Protein AF-A0A0D7AZL2-F1 (afdb_monomer_lite)

pLDDT: mean 78.83, std 17.81, range [42.5, 98.25]

Structure (mmCIF, N/CA/C/O backbone):
data_AF-A0A0D7AZL2-F1
#
_entry.id   AF-A0A0D7AZL2-F1
#
loop_
_atom_site.group_PDB
_atom_site.id
_atom_site.type_symbol
_atom_site.label_atom_id
_atom_site.label_alt_id
_atom_site.label_comp_id
_atom_site.label_asym_id
_atom_site.label_entity_id
_atom_site.label_seq_id
_atom_site.pdbx_PDB_ins_code
_atom_site.Cartn_x
_atom_site.Cartn_y
_atom_site.Cartn_z
_atom_site.occupancy
_atom_site.B_iso_or_equiv
_atom_site.auth_seq_id
_atom_site.auth_comp_id
_atom_site.auth_asym_id
_atom_site.auth_atom_id
_atom_site.pdbx_PDB_model_num
ATOM 1 N N . SER A 1 1 ? -42.012 2.151 51.108 1.00 57.06 1 SER A N 1
ATOM 2 C CA . SER A 1 1 ? -42.018 1.028 50.148 1.00 57.06 1 SER A CA 1
ATOM 3 C C . SER A 1 1 ? -41.649 1.380 48.713 1.00 57.06 1 SER A C 1
ATOM 5 O O . SER A 1 1 ? -40.905 0.613 48.127 1.00 57.06 1 SER A O 1
ATOM 7 N N . ALA A 1 2 ? -42.105 2.487 48.106 1.00 59.00 2 ALA A N 1
ATOM 8 C CA . ALA A 1 2 ? -41.752 2.784 46.703 1.00 59.00 2 ALA A CA 1
ATOM 9 C C . ALA A 1 2 ? -40.308 3.310 46.517 1.00 59.00 2 ALA A C 1
ATOM 11 O O . ALA A 1 2 ? -39.601 2.888 45.609 1.00 59.00 2 ALA A O 1
ATOM 12 N N . LEU A 1 3 ? -39.833 4.169 47.427 1.00 60.84 3 LEU A N 1
ATOM 13 C CA . LEU A 1 3 ? -38.490 4.770 47.359 1.00 60.84 3 LEU A CA 1
ATOM 14 C C . LEU A 1 3 ? -37.337 3.782 47.613 1.00 60.84 3 LEU A C 1
ATOM 16 O O . LEU A 1 3 ? -36.230 4.004 47.132 1.00 60.84 3 LEU A O 1
ATOM 20 N N . SER A 1 4 ? -37.580 2.688 48.341 1.00 68.19 4 SER A N 1
ATOM 21 C CA . SER A 1 4 ? -36.554 1.678 48.642 1.00 68.19 4 SER A CA 1
ATOM 22 C C . SER A 1 4 ? -36.181 0.821 47.432 1.00 68.19 4 SER A C 1
ATOM 24 O O . SER A 1 4 ? -35.062 0.334 47.377 1.00 68.19 4 SER A O 1
ATOM 26 N N . ASN A 1 5 ? -37.081 0.675 46.455 1.00 76.00 5 ASN A N 1
ATOM 27 C CA . ASN A 1 5 ? -36.826 -0.089 45.229 1.00 76.00 5 ASN A CA 1
ATOM 28 C C . ASN A 1 5 ? -36.194 0.761 44.113 1.00 76.00 5 ASN A C 1
ATOM 30 O O . ASN A 1 5 ? -35.594 0.216 43.194 1.00 76.00 5 ASN A O 1
ATOM 34 N N . LEU A 1 6 ? -36.285 2.093 44.199 1.00 85.00 6 LEU A N 1
ATOM 35 C CA . LEU A 1 6 ? -35.694 3.001 43.210 1.00 85.00 6 LEU A CA 1
ATOM 36 C C . LEU A 1 6 ? -34.173 3.124 43.343 1.00 85.00 6 LEU A C 1
ATOM 38 O O . LEU A 1 6 ? -33.489 3.208 42.332 1.00 85.00 6 LEU A O 1
ATOM 42 N N . LYS A 1 7 ? -33.634 3.105 44.567 1.00 88.25 7 LYS A N 1
ATOM 43 C CA . LYS A 1 7 ? -32.179 3.151 44.796 1.00 88.25 7 LYS A CA 1
ATOM 44 C C . LYS A 1 7 ? -31.407 2.007 44.120 1.00 88.25 7 LYS A C 1
ATOM 46 O O . LYS A 1 7 ? -30.544 2.323 43.309 1.00 88.25 7 LYS A O 1
ATOM 51 N N . PRO A 1 8 ? -31.728 0.721 44.362 1.00 90.50 8 PRO A N 1
ATOM 52 C CA . PRO A 1 8 ? -31.001 -0.377 43.726 1.00 90.50 8 PRO A CA 1
ATOM 53 C C . PRO A 1 8 ? -31.188 -0.389 42.204 1.00 90.50 8 PRO A C 1
ATOM 55 O O . PRO A 1 8 ? -30.289 -0.786 41.473 1.00 90.50 8 PRO A O 1
ATOM 58 N N . TYR A 1 9 ? -32.334 0.091 41.709 1.00 92.00 9 TYR A N 1
ATOM 59 C CA . TYR A 1 9 ? -32.569 0.236 40.274 1.00 92.00 9 TYR A CA 1
ATOM 60 C C . TYR A 1 9 ? -31.677 1.315 39.640 1.00 92.00 9 TYR A C 1
ATOM 62 O O . TYR A 1 9 ? -31.112 1.103 38.572 1.00 92.00 9 TYR A O 1
ATOM 70 N N . ILE A 1 10 ? -31.506 2.460 40.308 1.00 93.12 10 ILE A N 1
ATOM 71 C CA . ILE A 1 10 ? -30.588 3.516 39.859 1.00 93.12 10 ILE A CA 1
ATOM 72 C C . ILE A 1 10 ? -29.135 3.028 39.917 1.00 93.12 10 ILE A C 1
ATOM 74 O O . ILE A 1 10 ? -28.385 3.283 38.981 1.00 93.12 10 ILE A O 1
ATOM 78 N N . GLU A 1 11 ? -28.746 2.303 40.967 1.00 94.00 11 GLU A N 1
ATOM 79 C CA . GLU A 1 11 ? -27.402 1.718 41.092 1.00 94.00 11 GLU A CA 1
ATOM 80 C C . GLU A 1 11 ? -27.117 0.701 39.974 1.00 94.00 11 GLU A C 1
ATOM 82 O O . GLU A 1 11 ? -26.038 0.727 39.382 1.00 94.00 11 GLU A O 1
ATOM 87 N N . ALA A 1 12 ? -28.097 -0.137 39.618 1.00 94.44 12 ALA A N 1
ATOM 88 C CA . ALA A 1 12 ? -27.986 -1.052 38.483 1.00 94.44 12 ALA A CA 1
ATOM 89 C C . ALA A 1 12 ? -27.792 -0.294 37.158 1.00 94.44 12 ALA A C 1
ATOM 91 O O . ALA A 1 12 ? -26.856 -0.584 36.419 1.00 94.44 12 ALA A O 1
ATOM 92 N N . LEU A 1 13 ? -28.598 0.744 36.900 1.00 95.06 13 LEU A N 1
ATOM 93 C CA . LEU A 1 13 ? -28.444 1.575 35.700 1.00 95.06 13 LEU A CA 1
ATOM 94 C C . LEU A 1 13 ? -27.092 2.296 35.653 1.00 95.06 13 LEU A C 1
ATOM 96 O O . LEU A 1 13 ? -26.501 2.424 34.585 1.00 95.06 13 LEU A O 1
ATOM 100 N N . GLN A 1 14 ? -26.583 2.762 36.794 1.00 96.50 14 GLN A N 1
ATOM 101 C CA . GLN A 1 14 ? -25.254 3.371 36.872 1.00 96.50 14 GLN A CA 1
ATOM 102 C C . GLN A 1 14 ? -24.150 2.361 36.540 1.00 96.50 14 GLN A C 1
ATOM 104 O O . GLN A 1 14 ? -23.209 2.706 35.826 1.00 96.50 14 GLN A O 1
ATOM 109 N N . SER A 1 15 ? -24.279 1.118 37.010 1.00 96.19 15 SER A N 1
ATOM 110 C CA . SER A 1 15 ? -23.354 0.031 36.675 1.00 96.19 15 SER A CA 1
ATOM 111 C C . SER A 1 15 ? -23.397 -0.324 35.186 1.00 96.19 15 SER A C 1
ATOM 113 O O . SER A 1 15 ? -22.349 -0.521 34.567 1.00 96.19 15 SER A O 1
ATOM 115 N N . ASP A 1 16 ? -24.590 -0.372 34.595 1.00 97.25 16 ASP A N 1
ATOM 116 C CA . ASP A 1 16 ? -24.763 -0.663 33.170 1.00 97.25 16 ASP A CA 1
ATOM 117 C C . ASP A 1 16 ? -24.150 0.440 32.304 1.00 97.25 16 ASP A C 1
ATOM 119 O O . ASP A 1 16 ? -23.395 0.152 31.375 1.00 97.25 16 ASP A O 1
ATOM 123 N N . VAL A 1 17 ? -24.400 1.709 32.645 1.00 97.06 17 VAL A N 1
ATOM 124 C CA . VAL A 1 17 ? -23.792 2.857 31.953 1.00 97.06 17 VAL A CA 1
ATOM 125 C C . VAL A 1 17 ? -22.268 2.806 32.055 1.00 97.06 17 VAL A C 1
ATOM 127 O O . VAL A 1 17 ? -21.592 2.932 31.038 1.00 97.06 17 VAL A O 1
ATOM 130 N N . ALA A 1 18 ? -21.718 2.537 33.243 1.00 97.19 18 ALA A N 1
ATOM 131 C CA . ALA A 1 18 ? -20.272 2.428 33.427 1.00 97.19 18 ALA A CA 1
ATOM 132 C C . ALA A 1 18 ? -19.657 1.287 32.594 1.00 97.19 18 ALA A C 1
ATOM 134 O O . ALA A 1 18 ? -18.551 1.423 32.069 1.00 97.19 18 ALA A O 1
ATOM 135 N N . THR A 1 19 ? -20.382 0.177 32.444 1.00 97.75 19 THR A N 1
ATOM 136 C CA . THR A 1 19 ? -19.950 -0.962 31.623 1.00 97.75 19 THR A CA 1
ATOM 137 C C . T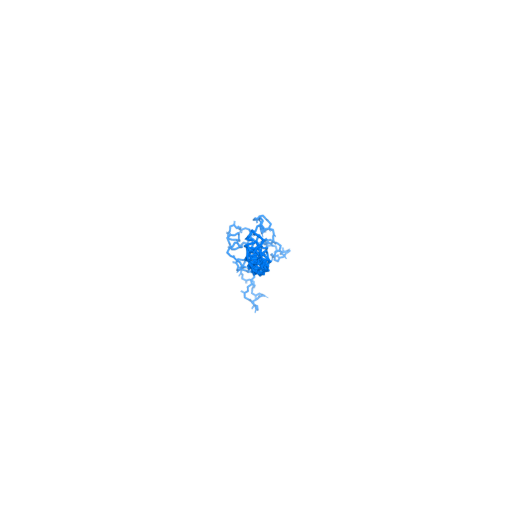HR A 1 19 ? -19.958 -0.599 30.138 1.00 97.75 19 THR A C 1
ATOM 139 O O . THR A 1 19 ? -18.976 -0.842 29.438 1.00 97.75 19 THR A O 1
ATOM 142 N N . LEU A 1 20 ? -21.023 0.052 29.660 1.00 97.81 20 LEU A N 1
ATOM 143 C CA . LEU A 1 20 ? -21.115 0.524 28.277 1.00 97.81 20 LEU A CA 1
ATOM 144 C C . LEU A 1 20 ? -20.032 1.559 27.951 1.00 97.81 20 LEU A C 1
ATOM 146 O O . LEU A 1 20 ? -19.433 1.494 26.879 1.00 97.81 20 LEU A O 1
ATOM 150 N N . ASP A 1 21 ? -19.729 2.477 28.868 1.00 98.19 21 ASP A N 1
ATOM 151 C CA . ASP A 1 21 ? -18.644 3.445 28.687 1.00 98.19 21 ASP A CA 1
ATOM 152 C C . ASP A 1 21 ? -17.275 2.750 28.589 1.00 98.19 21 ASP A C 1
ATOM 154 O O . ASP A 1 21 ? -16.447 3.104 27.740 1.00 98.19 21 ASP A O 1
ATOM 158 N N . ALA A 1 22 ? -17.037 1.710 29.394 1.00 97.50 22 ALA A N 1
ATOM 159 C CA . ALA A 1 22 ? -15.826 0.897 29.296 1.00 97.50 22 ALA A CA 1
ATOM 160 C C . ALA A 1 22 ? -15.720 0.186 27.932 1.00 97.50 22 ALA A C 1
ATOM 162 O O . ALA A 1 22 ? -14.665 0.214 27.292 1.00 97.50 22 ALA A O 1
ATOM 163 N N . ASP A 1 23 ? -16.817 -0.374 27.427 1.00 98.00 23 ASP A N 1
ATOM 164 C CA . ASP A 1 23 ? -16.835 -1.016 26.109 1.00 98.00 23 ASP A CA 1
ATOM 165 C C . ASP A 1 23 ? -16.634 -0.006 24.971 1.00 98.00 23 ASP A C 1
ATOM 167 O O . ASP A 1 23 ? -15.864 -0.257 24.037 1.00 98.00 23 ASP A O 1
ATOM 171 N N . ILE A 1 24 ? -17.250 1.176 25.067 1.00 98.12 24 ILE A N 1
ATOM 172 C CA . ILE A 1 24 ? -17.067 2.269 24.105 1.00 98.12 24 ILE A CA 1
ATOM 173 C C . ILE A 1 24 ? -15.604 2.712 24.068 1.00 98.12 24 ILE A C 1
ATOM 175 O O . ILE A 1 24 ? -15.047 2.896 22.983 1.00 98.12 24 ILE A O 1
ATOM 179 N N . THR A 1 25 ? -14.963 2.894 25.225 1.00 98.00 25 THR A N 1
ATOM 180 C CA . THR A 1 25 ? -13.549 3.300 25.269 1.00 98.00 25 THR A CA 1
ATOM 181 C C . THR A 1 25 ? -12.642 2.235 24.658 1.00 98.00 25 THR A C 1
ATOM 183 O O . THR A 1 25 ? -11.765 2.568 23.857 1.00 98.00 25 THR A O 1
ATOM 186 N N . LYS A 1 26 ? -12.903 0.953 24.931 1.00 97.81 26 LYS A N 1
ATOM 187 C CA . LYS A 1 26 ? -12.166 -0.167 24.337 1.00 97.81 26 LYS A CA 1
ATOM 188 C C . LYS A 1 26 ? -12.319 -0.230 22.815 1.00 97.81 26 LYS A C 1
ATOM 190 O O . LYS A 1 26 ? -11.324 -0.380 22.107 1.00 97.81 26 LYS A O 1
ATOM 195 N N . LEU A 1 27 ? -13.542 -0.091 22.300 1.00 97.81 27 LEU A N 1
ATOM 196 C CA . LEU A 1 27 ? -13.799 -0.093 20.857 1.00 97.81 27 LEU A CA 1
ATOM 197 C C . LEU A 1 27 ? -13.157 1.106 20.160 1.00 97.81 27 LEU A C 1
ATOM 199 O O . LEU A 1 27 ? -12.582 0.944 19.087 1.00 97.81 27 LEU A O 1
ATOM 203 N N . LYS A 1 28 ? -13.194 2.294 20.776 1.00 98.12 28 LYS A N 1
ATOM 204 C CA . LYS A 1 28 ? -12.514 3.482 20.241 1.00 98.12 28 LYS A CA 1
ATOM 205 C C . LYS A 1 28 ? -11.005 3.276 20.134 1.00 98.12 28 LYS A C 1
ATOM 207 O O . LYS A 1 28 ? -10.435 3.626 19.107 1.00 98.12 28 LYS A O 1
ATOM 212 N N . ALA A 1 29 ? -10.374 2.672 21.142 1.00 97.62 29 ALA A N 1
ATOM 213 C CA . ALA A 1 29 ? -8.945 2.365 21.095 1.00 97.62 29 ALA A CA 1
ATOM 214 C C . ALA A 1 29 ? -8.608 1.372 19.968 1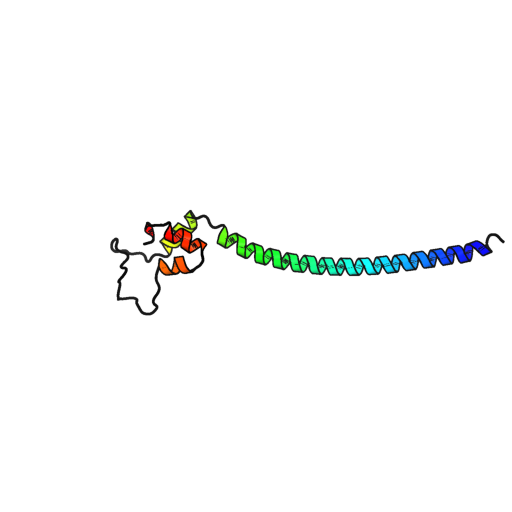.00 97.62 29 ALA A C 1
ATOM 216 O O . ALA A 1 29 ? -7.660 1.584 19.216 1.00 97.62 29 ALA A O 1
ATOM 217 N N . ALA A 1 30 ? -9.418 0.322 19.799 1.00 97.81 30 ALA A N 1
ATOM 218 C CA . ALA A 1 30 ? -9.240 -0.638 18.710 1.00 97.81 30 ALA A CA 1
ATOM 219 C C . ALA A 1 30 ? -9.431 0.001 17.322 1.00 97.81 30 ALA A C 1
ATOM 221 O O . ALA A 1 30 ? -8.697 -0.313 16.388 1.00 97.81 30 ALA A O 1
ATOM 222 N N . LEU A 1 31 ? -10.398 0.914 17.189 1.00 98.06 31 LEU A N 1
ATOM 223 C CA . LEU A 1 31 ? -10.641 1.657 15.954 1.00 98.06 31 LEU A CA 1
ATOM 224 C C . LEU A 1 31 ? -9.432 2.535 15.606 1.00 98.06 31 LEU A C 1
ATOM 226 O O . LEU A 1 31 ? -8.949 2.469 14.479 1.00 98.06 31 LEU A O 1
ATOM 230 N N . GLN A 1 32 ? -8.901 3.282 16.578 1.00 98.12 32 GLN A N 1
ATOM 231 C CA . GLN A 1 32 ? -7.711 4.116 16.379 1.00 98.12 32 GLN A CA 1
ATOM 232 C C . GLN A 1 32 ? -6.500 3.302 15.915 1.00 98.12 32 GLN A C 1
ATOM 234 O O . GLN A 1 32 ? -5.805 3.710 14.988 1.00 98.12 32 GLN A O 1
ATOM 239 N N . GLU A 1 33 ? -6.269 2.131 16.509 1.00 98.00 33 GLU A N 1
ATOM 240 C CA . GLU A 1 33 ? -5.188 1.239 16.084 1.00 98.00 33 GLU A CA 1
ATOM 241 C C . GLU A 1 33 ? -5.365 0.791 14.623 1.00 98.00 33 GLU A C 1
ATOM 243 O O . GLU A 1 33 ? -4.434 0.871 13.819 1.00 98.00 33 GLU A O 1
ATOM 248 N N . LEU A 1 34 ? -6.578 0.384 14.237 1.00 98.00 34 LEU A N 1
ATOM 249 C CA . LEU A 1 34 ? -6.868 -0.010 12.857 1.00 98.00 34 LEU A CA 1
ATOM 250 C C . LEU A 1 34 ? -6.730 1.154 11.865 1.00 98.00 34 LEU A C 1
ATOM 252 O O . LEU A 1 34 ? -6.292 0.939 10.734 1.00 98.00 34 LEU A O 1
ATOM 256 N N . GLU A 1 35 ? -7.072 2.379 12.260 1.00 98.25 35 GLU A N 1
ATOM 257 C CA . GLU A 1 35 ? -6.864 3.572 11.433 1.00 98.25 35 GLU A CA 1
ATOM 258 C C . GLU A 1 35 ? -5.380 3.841 11.190 1.00 98.25 35 GLU A C 1
ATOM 260 O O . GLU A 1 35 ? -4.985 4.040 10.041 1.00 98.25 35 GLU A O 1
ATOM 265 N N . ILE A 1 36 ? -4.546 3.747 12.230 1.00 97.94 36 ILE A N 1
ATOM 266 C CA . ILE A 1 36 ? -3.088 3.887 12.105 1.00 97.94 36 ILE A CA 1
ATOM 267 C C . ILE A 1 36 ? -2.530 2.825 11.149 1.00 97.94 36 ILE A C 1
ATOM 269 O O . ILE A 1 36 ? -1.728 3.136 10.260 1.00 97.94 36 ILE A O 1
ATOM 273 N N . GLN A 1 37 ? -2.981 1.574 11.277 1.00 97.25 37 GLN A N 1
ATOM 274 C CA . GLN A 1 37 ? -2.563 0.484 10.393 1.00 97.25 37 GLN A CA 1
ATOM 275 C C . GLN A 1 37 ? -3.005 0.717 8.942 1.00 97.25 37 GLN A C 1
ATOM 277 O O . GLN A 1 37 ? -2.203 0.548 8.018 1.00 97.25 37 GLN A O 1
ATOM 282 N N . ARG A 1 38 ? -4.253 1.152 8.724 1.00 97.81 38 ARG A N 1
ATOM 283 C CA . ARG A 1 38 ? -4.785 1.497 7.396 1.00 97.81 38 ARG A CA 1
ATOM 284 C C . ARG A 1 38 ? -3.982 2.619 6.754 1.00 97.81 38 ARG A C 1
ATOM 286 O O . ARG A 1 38 ? -3.652 2.521 5.572 1.00 97.81 38 ARG A O 1
ATOM 293 N N . ASP A 1 39 ? -3.690 3.677 7.498 1.00 97.25 39 ASP A N 1
ATOM 294 C CA . ASP A 1 39 ? -2.990 4.849 6.977 1.00 97.25 39 ASP A CA 1
ATOM 295 C C . ASP A 1 39 ? -1.547 4.492 6.610 1.00 97.25 39 ASP A C 1
ATOM 297 O O . ASP A 1 39 ? -1.082 4.815 5.514 1.00 97.25 39 ASP A O 1
ATOM 301 N N . THR A 1 40 ? -0.885 3.702 7.458 1.00 95.44 40 THR A N 1
ATOM 302 C CA . THR A 1 40 ? 0.437 3.127 7.179 1.00 95.44 40 THR A CA 1
ATOM 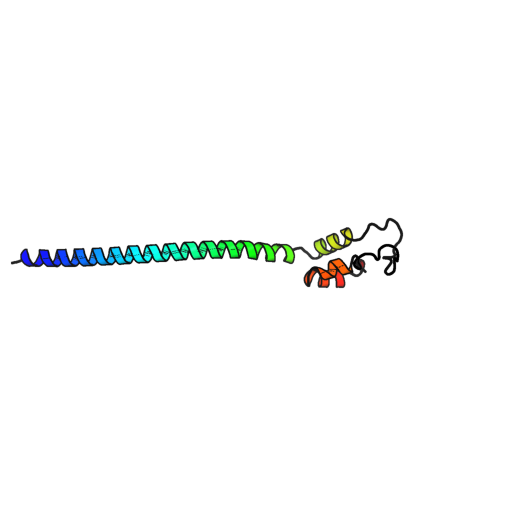303 C C . THR A 1 40 ? 0.425 2.280 5.903 1.00 95.44 40 THR A C 1
ATOM 305 O O . THR A 1 40 ? 1.221 2.503 4.988 1.00 95.44 40 THR A O 1
ATOM 308 N N . ALA A 1 41 ? -0.516 1.340 5.785 1.00 94.69 41 ALA A N 1
ATOM 309 C CA . ALA A 1 41 ? -0.647 0.491 4.603 1.00 94.69 41 ALA A CA 1
ATOM 310 C C . ALA A 1 41 ? -0.960 1.303 3.334 1.00 94.69 41 ALA A C 1
ATOM 312 O O . ALA A 1 41 ? -0.404 1.039 2.266 1.00 94.69 41 ALA A O 1
ATOM 313 N N . SER A 1 42 ? -1.812 2.322 3.451 1.00 94.44 42 SER A N 1
ATOM 314 C CA . SER A 1 42 ? -2.182 3.214 2.350 1.00 94.44 42 SER A CA 1
ATOM 315 C C . SER A 1 42 ? -0.992 4.039 1.869 1.00 94.44 42 SER A C 1
ATOM 317 O O . SER A 1 42 ? -0.811 4.196 0.661 1.00 94.44 42 SER A O 1
ATOM 319 N N . HIS A 1 43 ? -0.145 4.509 2.789 1.00 91.56 43 HIS A N 1
ATOM 320 C CA . HIS A 1 43 ? 1.090 5.213 2.459 1.00 91.56 43 HIS A CA 1
ATOM 321 C C . HIS A 1 43 ? 2.032 4.337 1.620 1.00 91.56 43 HIS A C 1
ATOM 323 O O . HIS A 1 43 ? 2.445 4.740 0.528 1.00 91.56 43 HIS A O 1
ATOM 329 N N . TYR A 1 44 ? 2.303 3.106 2.070 1.00 88.50 44 TYR A N 1
ATOM 330 C CA . TYR A 1 44 ? 3.134 2.162 1.315 1.00 88.50 44 TYR A CA 1
ATOM 331 C C . TYR A 1 44 ? 2.519 1.808 -0.041 1.00 88.50 44 TYR A C 1
ATOM 333 O O . TYR A 1 44 ? 3.206 1.809 -1.064 1.00 88.50 44 TYR A O 1
ATOM 341 N N . LEU A 1 45 ? 1.211 1.558 -0.083 1.00 88.62 45 LEU A N 1
ATOM 342 C CA . LEU A 1 45 ? 0.505 1.248 -1.321 1.00 88.62 45 LEU A CA 1
ATOM 343 C C . LEU A 1 45 ? 0.587 2.402 -2.329 1.00 88.62 45 L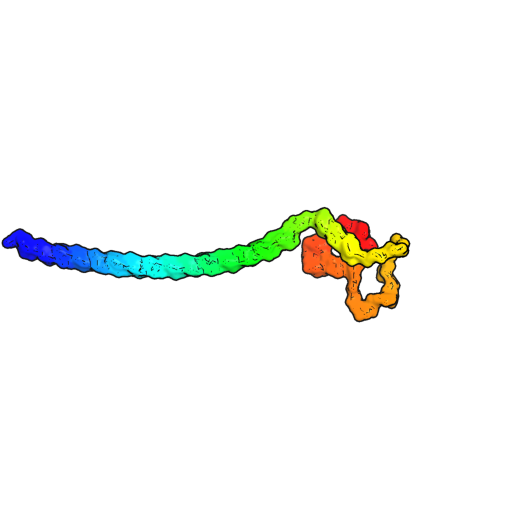EU A C 1
ATOM 345 O O . LEU A 1 45 ? 0.804 2.156 -3.515 1.00 88.62 45 LEU A O 1
ATOM 349 N N . HIS A 1 46 ? 0.454 3.652 -1.881 1.00 85.25 46 HIS A N 1
ATOM 350 C CA . HIS A 1 46 ? 0.601 4.822 -2.743 1.00 85.25 46 HIS A CA 1
ATOM 351 C C . HIS A 1 46 ? 2.024 4.938 -3.310 1.00 85.25 46 HIS A C 1
ATOM 353 O O . HIS A 1 46 ? 2.189 5.109 -4.522 1.00 85.25 46 HIS A O 1
ATOM 359 N N . LEU A 1 47 ? 3.046 4.763 -2.464 1.00 82.69 47 LEU A N 1
ATOM 360 C CA . LEU A 1 47 ? 4.451 4.777 -2.878 1.00 82.69 47 LEU A CA 1
ATOM 361 C C . LEU A 1 47 ? 4.726 3.726 -3.966 1.00 82.69 47 LEU A C 1
ATOM 363 O O . LEU A 1 47 ? 5.282 4.043 -5.019 1.00 82.69 47 LEU A O 1
ATOM 367 N N . HIS A 1 48 ? 4.289 2.484 -3.747 1.00 79.38 48 HIS A N 1
ATOM 368 C CA . HIS A 1 48 ? 4.526 1.388 -4.685 1.00 79.38 48 HIS A CA 1
ATOM 369 C C . HIS A 1 48 ? 3.702 1.514 -5.973 1.00 79.38 48 HIS A C 1
ATOM 371 O O . HIS A 1 48 ? 4.230 1.260 -7.057 1.00 79.38 48 HIS A O 1
ATOM 377 N N . LYS A 1 49 ? 2.447 1.980 -5.902 1.00 75.56 49 LYS A N 1
ATOM 378 C CA . LYS A 1 49 ? 1.642 2.260 -7.105 1.00 75.56 49 LYS A CA 1
ATOM 379 C C . LYS A 1 49 ? 2.290 3.323 -7.991 1.00 75.56 49 LYS A C 1
ATOM 381 O O . LYS A 1 49 ? 2.288 3.173 -9.211 1.00 75.56 49 LYS A O 1
ATOM 386 N N . GLY A 1 50 ? 2.888 4.360 -7.402 1.00 67.69 50 GLY A N 1
ATOM 387 C CA . GLY A 1 50 ? 3.590 5.407 -8.151 1.00 67.69 50 GLY A CA 1
ATOM 388 C C . GLY A 1 50 ? 4.812 4.908 -8.935 1.00 67.69 50 GLY A C 1
ATOM 389 O O . GLY A 1 50 ? 5.132 5.473 -9.985 1.00 67.69 50 GLY A O 1
ATOM 390 N N . LEU A 1 51 ? 5.476 3.847 -8.459 1.00 67.62 51 LEU A N 1
ATOM 391 C CA . LEU A 1 51 ? 6.602 3.208 -9.152 1.00 67.62 51 LEU A CA 1
ATOM 392 C C . LEU A 1 51 ? 6.139 2.396 -10.366 1.00 67.62 51 LEU A C 1
ATOM 394 O O . LEU A 1 51 ? 6.758 2.464 -11.425 1.00 67.62 51 LEU A O 1
ATOM 398 N N . VAL A 1 52 ? 5.030 1.666 -10.226 1.00 64.75 52 VAL A N 1
ATOM 399 C CA . VAL A 1 52 ? 4.482 0.833 -11.306 1.00 64.75 52 VAL A CA 1
ATOM 400 C C . VAL A 1 52 ? 3.813 1.690 -12.386 1.00 64.75 52 VAL A C 1
ATOM 402 O O . VAL A 1 52 ? 3.974 1.420 -13.567 1.00 64.75 52 VAL A O 1
ATOM 405 N N . CYS A 1 53 ? 3.118 2.765 -12.021 1.00 58.12 53 CYS A N 1
ATOM 406 C CA . CYS A 1 53 ? 2.358 3.570 -12.983 1.00 58.12 53 CYS A CA 1
ATOM 407 C C . CYS A 1 53 ? 3.275 4.315 -13.984 1.00 58.12 53 CYS A C 1
ATOM 409 O O . CYS A 1 53 ? 3.112 4.232 -15.196 1.00 58.12 53 CYS A O 1
ATOM 411 N N . ARG A 1 54 ? 4.344 4.978 -13.517 1.00 61.25 54 ARG A N 1
ATOM 412 C CA . ARG A 1 54 ? 5.103 5.913 -14.377 1.00 61.25 54 ARG A CA 1
ATOM 413 C C . ARG A 1 54 ? 6.033 5.264 -15.404 1.00 61.25 54 ARG A C 1
ATOM 415 O O . ARG A 1 54 ? 6.164 5.780 -16.509 1.00 61.25 54 ARG A O 1
ATOM 422 N N . PHE A 1 55 ? 6.681 4.148 -15.072 1.00 57.94 55 PHE A N 1
ATOM 423 C CA . PHE A 1 55 ? 7.597 3.482 -16.012 1.00 57.94 55 PHE A CA 1
ATOM 424 C C . PHE A 1 55 ? 6.853 2.637 -17.063 1.00 57.94 55 PHE A C 1
ATOM 426 O O . PHE A 1 55 ? 7.365 2.400 -18.164 1.00 57.94 55 PHE A O 1
ATOM 433 N N . HIS A 1 56 ? 5.631 2.205 -16.743 1.00 61.50 56 HIS A N 1
ATOM 434 C CA . HIS A 1 56 ? 4.799 1.388 -17.623 1.00 61.50 56 HIS A CA 1
ATOM 435 C C . HIS A 1 56 ? 3.832 2.198 -18.499 1.00 61.50 56 HIS A C 1
ATOM 437 O O . HIS A 1 56 ? 3.412 1.669 -19.525 1.00 61.50 56 HIS A O 1
ATOM 443 N N . ASP A 1 57 ? 3.580 3.474 -18.190 1.00 70.88 57 ASP A N 1
ATOM 444 C CA . ASP A 1 57 ? 2.654 4.316 -18.966 1.00 70.88 57 ASP A CA 1
ATOM 445 C C . ASP A 1 57 ? 3.323 5.182 -20.043 1.00 70.88 57 ASP A C 1
ATOM 447 O O . ASP A 1 57 ? 2.636 5.829 -20.829 1.00 70.88 57 ASP A O 1
ATOM 451 N N . LEU A 1 58 ? 4.658 5.207 -20.128 1.00 77.56 58 LEU A N 1
ATOM 452 C CA . LEU A 1 58 ? 5.349 6.033 -21.128 1.00 77.56 58 LEU A CA 1
ATOM 453 C C . LEU A 1 58 ? 4.962 5.609 -22.559 1.00 77.56 58 LEU A C 1
ATOM 455 O O . LEU A 1 58 ? 5.284 4.477 -22.899 1.00 77.56 58 LEU A O 1
ATOM 459 N N . PRO A 1 59 ? 4.329 6.430 -23.412 1.00 85.94 59 PRO A N 1
ATOM 460 C CA . PRO A 1 59 ? 3.902 5.996 -24.744 1.00 85.94 59 PRO A CA 1
ATOM 461 C C . PRO A 1 59 ? 5.048 5.410 -25.574 1.00 85.94 59 PRO A C 1
ATOM 463 O O . PRO A 1 59 ? 6.207 5.815 -25.429 1.00 85.94 59 PRO A O 1
ATOM 466 N N . THR A 1 60 ? 4.726 4.456 -26.448 1.00 86.44 60 THR A N 1
ATOM 467 C CA . THR A 1 60 ? 5.713 3.767 -27.293 1.00 86.44 60 THR A CA 1
ATOM 468 C C . THR A 1 60 ? 6.537 4.762 -28.110 1.00 86.44 60 THR A C 1
ATOM 470 O O . THR A 1 60 ? 7.743 4.598 -28.243 1.00 86.44 60 THR A O 1
ATOM 473 N N . GLU A 1 61 ? 5.918 5.839 -28.585 1.00 88.06 61 GLU A N 1
ATOM 474 C CA . GLU A 1 61 ? 6.539 6.902 -29.372 1.00 88.06 61 GLU A CA 1
ATOM 475 C C . GLU A 1 61 ? 7.659 7.607 -28.601 1.00 88.06 61 GLU A C 1
ATOM 477 O O . GLU A 1 61 ? 8.742 7.834 -29.141 1.00 88.06 61 GLU A O 1
ATOM 482 N N . ILE A 1 62 ? 7.420 7.912 -27.323 1.00 88.94 62 ILE A N 1
ATOM 483 C CA . ILE A 1 62 ? 8.409 8.561 -26.457 1.00 88.94 62 ILE A CA 1
ATOM 484 C C . ILE A 1 62 ? 9.553 7.594 -26.162 1.00 88.94 62 ILE A C 1
ATOM 486 O O . ILE A 1 62 ? 10.717 7.987 -26.186 1.00 88.94 62 ILE A O 1
ATOM 490 N N . LEU A 1 63 ? 9.240 6.314 -25.949 1.00 87.88 63 LEU A N 1
ATOM 491 C CA . LEU A 1 63 ? 10.255 5.288 -25.745 1.00 87.88 63 LEU A CA 1
ATOM 492 C C . LEU A 1 63 ? 11.155 5.120 -26.981 1.00 87.88 63 LEU A C 1
ATOM 494 O O . LEU A 1 63 ? 12.377 5.090 -26.851 1.00 87.88 63 LEU A O 1
ATOM 498 N N . CYS A 1 64 ? 10.566 5.109 -28.177 1.00 87.94 64 CYS A N 1
ATOM 499 C CA . CYS A 1 64 ? 11.295 5.097 -29.443 1.00 87.94 64 CYS A CA 1
ATOM 500 C C . CYS A 1 64 ? 12.197 6.330 -29.604 1.00 87.94 64 CYS A C 1
ATOM 502 O O . CYS A 1 64 ? 13.324 6.204 -30.081 1.00 87.94 64 CYS A O 1
ATOM 504 N N . GLN A 1 65 ? 11.741 7.521 -29.198 1.00 87.44 65 GLN A N 1
ATOM 505 C CA . GLN A 1 65 ? 12.585 8.720 -29.224 1.00 87.44 65 GLN A CA 1
ATOM 506 C C . GLN A 1 65 ? 13.766 8.610 -28.261 1.00 87.44 65 GLN A C 1
ATOM 508 O O . GLN A 1 65 ? 14.892 8.891 -28.663 1.00 87.44 65 GLN A O 1
ATOM 513 N N . ILE A 1 66 ? 13.539 8.150 -27.026 1.00 85.88 66 ILE A N 1
ATOM 514 C CA . ILE A 1 66 ? 14.617 7.902 -26.056 1.00 85.88 66 ILE A CA 1
ATOM 515 C C . ILE A 1 66 ? 15.649 6.939 -26.648 1.00 85.88 66 ILE A C 1
ATOM 517 O O . ILE A 1 66 ? 16.843 7.218 -26.583 1.00 85.88 66 ILE A O 1
ATOM 521 N N . PHE A 1 67 ? 15.207 5.848 -27.282 1.00 87.50 67 PHE A N 1
ATOM 522 C CA . PHE A 1 67 ? 16.112 4.890 -27.917 1.00 87.50 67 PHE A CA 1
ATOM 523 C C . PHE A 1 67 ? 16.990 5.540 -28.982 1.00 87.50 67 PHE A C 1
ATOM 525 O O . PHE A 1 67 ? 18.197 5.315 -28.977 1.00 87.50 67 PHE A O 1
ATOM 532 N N . LEU A 1 68 ? 16.413 6.389 -29.838 1.00 83.31 68 LEU A N 1
ATOM 533 C CA . LEU A 1 68 ? 17.163 7.128 -30.855 1.00 83.31 68 LEU A CA 1
ATOM 534 C C . LEU A 1 68 ? 18.161 8.121 -30.245 1.00 83.31 68 LEU A C 1
ATOM 536 O O . LEU A 1 68 ? 19.269 8.235 -30.756 1.00 83.31 68 LEU A O 1
ATOM 540 N N . TYR A 1 69 ? 17.810 8.799 -29.149 1.00 80.44 69 TYR A N 1
ATOM 541 C CA . TYR A 1 69 ? 18.732 9.695 -28.438 1.00 80.44 69 TYR A CA 1
ATOM 542 C C . TYR A 1 69 ? 19.883 8.957 -27.749 1.00 80.44 69 TYR A C 1
ATOM 544 O O . TYR A 1 69 ? 20.959 9.522 -27.567 1.00 80.44 69 TYR A O 1
ATOM 552 N N . CYS A 1 70 ? 19.667 7.706 -27.344 1.00 76.62 70 CYS A N 1
ATOM 553 C CA . CYS A 1 70 ? 20.704 6.868 -26.751 1.00 76.62 70 CYS A CA 1
ATOM 554 C C . CYS A 1 70 ? 21.665 6.270 -27.789 1.00 76.62 70 CYS A C 1
ATOM 556 O O . CYS A 1 70 ? 22.684 5.689 -27.405 1.00 76.62 70 CYS A O 1
ATOM 558 N N . LEU A 1 71 ? 21.367 6.390 -29.087 1.00 73.19 71 LEU A N 1
ATOM 559 C CA . LEU A 1 71 ? 22.304 6.004 -30.132 1.00 73.19 71 LEU A CA 1
ATOM 560 C C . LEU A 1 71 ? 23.431 7.045 -30.211 1.00 73.19 71 LEU A C 1
ATOM 562 O O . LEU A 1 71 ? 23.170 8.246 -30.156 1.00 73.19 71 LEU A O 1
ATOM 566 N N . PRO A 1 72 ? 24.698 6.620 -30.335 1.00 64.50 72 PRO A N 1
ATOM 567 C CA . PRO A 1 72 ? 25.788 7.562 -30.541 1.00 64.50 72 PRO A CA 1
ATOM 568 C C . PRO A 1 72 ? 25.548 8.347 -31.838 1.00 64.50 72 PRO A C 1
ATOM 570 O O . PRO A 1 72 ? 25.303 7.731 -32.874 1.00 64.50 72 PRO A O 1
ATOM 573 N N . ASN A 1 73 ? 25.650 9.682 -31.785 1.00 55.66 73 ASN A N 1
ATOM 574 C CA . ASN A 1 73 ? 25.641 10.543 -32.972 1.00 55.66 73 ASN A CA 1
ATOM 575 C C . ASN A 1 73 ? 26.751 10.078 -33.920 1.00 55.66 73 ASN A C 1
ATOM 577 O O . ASN A 1 73 ? 27.934 10.341 -33.696 1.00 55.66 73 ASN A O 1
ATOM 581 N N . SER A 1 74 ? 26.385 9.329 -34.953 1.00 51.06 74 SER A N 1
ATOM 582 C CA . SER A 1 74 ? 27.285 9.033 -36.051 1.00 51.06 74 SER A CA 1
ATOM 583 C C . SER A 1 74 ? 27.226 10.224 -36.998 1.00 51.06 74 SER A C 1
ATOM 585 O O . SER A 1 74 ? 26.428 10.243 -37.931 1.00 51.06 74 SER A O 1
ATOM 587 N N . ASP A 1 75 ? 28.107 11.199 -36.791 1.00 46.78 75 ASP A N 1
ATOM 588 C CA . ASP A 1 75 ? 28.405 12.210 -37.815 1.00 46.78 75 ASP A CA 1
ATOM 589 C C . ASP A 1 75 ? 29.000 11.581 -39.094 1.00 46.78 75 ASP A C 1
ATOM 591 O O . ASP A 1 75 ? 29.268 12.281 -40.062 1.00 46.78 75 ASP A O 1
ATOM 595 N N . TYR A 1 76 ? 29.184 10.258 -39.136 1.00 43.50 76 TYR A N 1
ATOM 596 C CA . TYR A 1 76 ? 29.543 9.512 -40.330 1.00 43.50 76 TYR A CA 1
ATOM 597 C C . TYR A 1 76 ? 28.667 8.264 -40.482 1.00 43.50 76 TYR A C 1
ATOM 599 O O . TYR A 1 76 ? 28.766 7.315 -39.710 1.00 43.50 76 TYR A O 1
ATOM 607 N N . GLU A 1 77 ? 27.831 8.316 -41.519 1.00 42.50 77 GLU A N 1
ATOM 608 C CA . GLU A 1 77 ? 27.593 7.212 -42.449 1.00 42.50 77 GLU A CA 1
ATOM 609 C C . GLU A 1 77 ? 26.987 5.929 -41.861 1.00 42.50 77 GLU A C 1
ATOM 611 O O . GLU A 1 77 ? 27.695 4.977 -41.564 1.00 42.50 77 GLU A O 1
ATOM 616 N N . GLY A 1 78 ? 25.650 5.908 -41.746 1.00 44.59 78 GLY A N 1
ATOM 617 C CA . GLY A 1 78 ? 24.751 4.834 -42.226 1.00 44.59 78 GLY A CA 1
ATOM 618 C C . GLY A 1 78 ? 25.039 3.361 -41.900 1.00 44.59 78 GLY A C 1
ATOM 619 O O . GLY A 1 78 ? 24.406 2.486 -42.480 1.00 44.59 78 GLY A O 1
ATOM 620 N N . SER A 1 79 ? 25.970 3.070 -41.005 1.00 47.59 79 SER A N 1
ATOM 621 C CA . SER A 1 79 ? 26.440 1.738 -40.667 1.00 47.59 79 SER A CA 1
ATOM 622 C C . SER A 1 79 ? 26.652 1.716 -39.163 1.00 47.59 79 SER A C 1
ATOM 624 O O . SER A 1 79 ? 27.703 2.121 -38.657 1.00 47.59 79 SER A O 1
ATOM 626 N N . TYR A 1 80 ? 25.643 1.240 -38.433 1.00 52.84 80 TYR A N 1
ATOM 627 C CA . TYR A 1 80 ? 25.818 0.822 -37.048 1.00 52.84 80 TYR A CA 1
ATOM 628 C C . TYR A 1 80 ? 26.798 -0.349 -37.065 1.00 52.84 80 TYR A C 1
ATOM 630 O O . TYR A 1 80 ? 26.440 -1.491 -37.329 1.00 52.84 80 TYR A O 1
ATOM 638 N N . ASP A 1 81 ? 28.077 -0.026 -36.905 1.00 49.09 81 ASP A N 1
ATOM 639 C CA . ASP A 1 81 ? 29.190 -0.951 -37.050 1.00 49.09 81 ASP A CA 1
ATOM 640 C C . ASP A 1 81 ? 29.102 -2.027 -35.953 1.00 49.09 81 ASP A C 1
ATOM 642 O O . ASP A 1 81 ? 29.637 -1.876 -34.849 1.00 49.09 81 ASP A O 1
ATOM 646 N N . LEU A 1 82 ? 28.394 -3.120 -36.274 1.00 49.38 82 LEU A N 1
ATOM 647 C CA . LEU A 1 82 ? 28.212 -4.333 -35.464 1.00 49.38 82 LEU A CA 1
ATOM 648 C C . LEU A 1 82 ? 29.555 -4.931 -35.009 1.00 49.38 82 LEU A C 1
ATOM 650 O O . LEU A 1 82 ? 29.599 -5.730 -34.076 1.00 49.38 82 LEU A O 1
ATOM 654 N N . PHE A 1 83 ? 30.660 -4.519 -35.640 1.00 45.28 83 PHE A N 1
ATOM 655 C CA . PHE A 1 83 ? 32.001 -5.042 -35.429 1.00 45.28 83 PHE A CA 1
ATOM 656 C C . PHE A 1 83 ? 33.042 -3.954 -35.160 1.00 45.28 83 PHE A C 1
ATOM 658 O O . PHE A 1 83 ? 34.236 -4.198 -35.360 1.00 45.28 83 PHE A O 1
ATOM 665 N N . SER A 1 84 ? 32.639 -2.784 -34.644 1.00 46.81 84 SER A N 1
ATOM 666 C CA . SER A 1 84 ? 33.596 -1.730 -34.302 1.00 46.81 84 SER A CA 1
ATOM 667 C C . SER A 1 84 ? 34.500 -2.154 -33.139 1.00 46.81 84 SER A C 1
ATOM 669 O O . SER A 1 84 ? 34.234 -1.890 -31.955 1.00 46.81 84 SER A O 1
ATOM 671 N N . LYS A 1 85 ? 35.610 -2.801 -33.516 1.00 46.06 85 LYS A N 1
ATOM 672 C CA . LYS A 1 85 ? 36.718 -3.342 -32.711 1.00 46.06 85 LYS A CA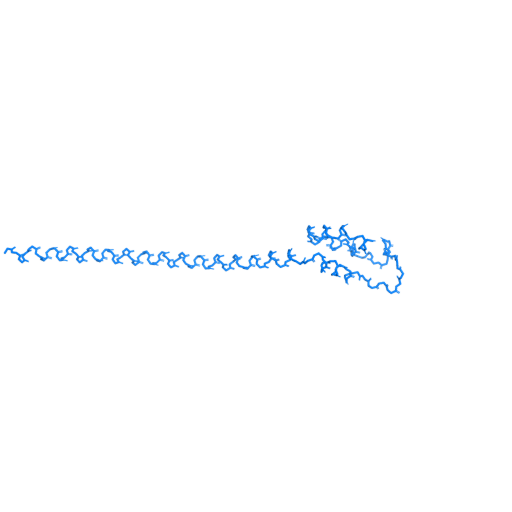 1
ATOM 673 C C . LYS A 1 85 ? 37.375 -2.325 -31.771 1.00 46.06 85 LYS A C 1
ATOM 675 O O . LYS A 1 85 ? 38.220 -2.706 -30.971 1.00 46.06 85 LYS A O 1
ATOM 680 N N . LYS A 1 86 ? 37.002 -1.042 -31.828 1.00 46.41 86 LYS A N 1
ATOM 681 C CA . LYS A 1 86 ? 37.629 0.036 -31.046 1.00 46.41 86 LYS A CA 1
ATOM 682 C C . LYS A 1 86 ? 36.958 0.395 -29.716 1.00 46.41 86 LYS A C 1
ATOM 684 O O . LYS A 1 86 ? 37.476 1.266 -29.030 1.00 46.41 86 LYS A O 1
ATOM 689 N N . ARG A 1 87 ? 35.852 -0.242 -29.305 1.00 48.25 87 ARG A N 1
ATOM 690 C CA . ARG A 1 87 ? 35.258 0.014 -27.965 1.00 48.25 87 ARG A CA 1
ATOM 691 C C . ARG A 1 87 ? 34.815 -1.256 -27.233 1.00 48.25 87 ARG A C 1
ATOM 693 O O . ARG A 1 87 ? 33.753 -1.301 -26.621 1.00 48.25 87 ARG A O 1
ATOM 700 N N . ALA A 1 88 ? 35.605 -2.318 -27.350 1.00 45.50 88 ALA A N 1
ATOM 701 C CA . ALA A 1 88 ? 35.372 -3.595 -26.679 1.00 45.50 88 ALA A CA 1
ATOM 702 C C . ALA A 1 88 ? 36.160 -3.687 -25.361 1.00 45.50 88 ALA A C 1
ATOM 704 O O . ALA A 1 88 ? 36.954 -4.605 -25.194 1.00 45.50 88 ALA A O 1
ATOM 705 N N . HIS A 1 89 ? 35.971 -2.730 -24.443 1.00 47.91 89 HIS A N 1
ATOM 706 C CA . HIS A 1 89 ? 36.446 -2.915 -23.064 1.00 47.91 89 HIS A CA 1
ATOM 707 C C . HIS A 1 89 ? 35.315 -3.333 -22.100 1.00 47.91 89 HIS A C 1
ATOM 709 O O . HIS A 1 89 ? 35.618 -3.920 -21.070 1.00 47.91 89 HIS A O 1
ATOM 715 N N . ASP A 1 90 ? 34.029 -3.141 -22.442 1.00 49.59 90 ASP A N 1
ATOM 716 C CA . ASP A 1 90 ? 32.924 -3.502 -21.523 1.00 49.59 90 ASP A CA 1
ATOM 717 C C . ASP A 1 90 ? 31.667 -4.107 -22.193 1.00 49.59 90 ASP A C 1
ATOM 719 O O . ASP A 1 90 ? 30.562 -4.093 -21.666 1.00 49.59 90 ASP A O 1
ATOM 723 N N . GLY A 1 91 ? 31.821 -4.672 -23.395 1.00 52.84 91 GLY A N 1
ATOM 724 C CA . GLY A 1 91 ? 30.922 -5.718 -23.913 1.00 52.84 91 GLY A CA 1
ATOM 725 C C . GLY A 1 91 ? 29.468 -5.370 -24.274 1.00 52.84 91 GLY A C 1
ATOM 726 O O . GLY A 1 91 ? 28.792 -6.241 -24.820 1.00 52.84 91 GLY A O 1
ATOM 727 N N . ARG A 1 92 ? 28.964 -4.153 -24.044 1.00 52.06 92 ARG A N 1
ATOM 728 C CA . ARG A 1 92 ? 27.554 -3.830 -24.318 1.00 52.06 92 ARG A CA 1
ATOM 729 C C . ARG A 1 92 ? 27.363 -2.393 -24.834 1.00 52.06 92 ARG A C 1
ATOM 731 O O . ARG A 1 92 ? 28.013 -1.465 -24.358 1.00 52.06 92 ARG A O 1
ATOM 738 N N . ARG A 1 93 ? 26.589 -2.254 -25.921 1.00 65.69 93 ARG A N 1
ATOM 739 C CA . ARG A 1 93 ? 26.228 -0.983 -26.582 1.00 65.69 93 ARG A CA 1
ATOM 740 C C . ARG A 1 93 ? 24.783 -1.046 -27.079 1.00 65.69 93 ARG A C 1
ATOM 742 O O . ARG A 1 93 ? 24.268 -2.136 -27.342 1.00 65.69 93 ARG A O 1
AT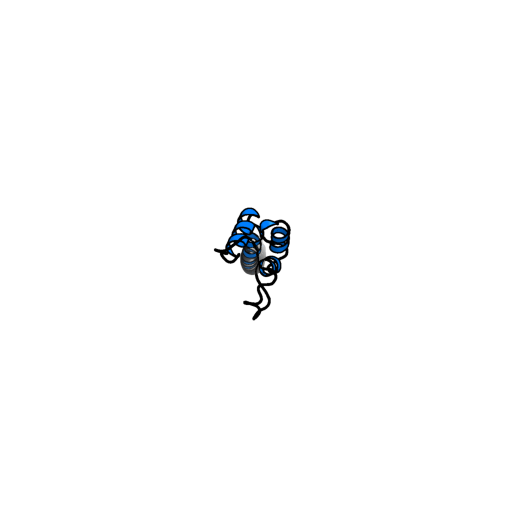OM 749 N N . ALA A 1 94 ? 24.142 0.114 -27.249 1.00 58.75 94 ALA A N 1
ATOM 750 C CA . ALA A 1 94 ? 22.842 0.215 -27.909 1.00 58.75 94 ALA A CA 1
ATOM 751 C C . ALA A 1 94 ? 22.878 -0.515 -29.275 1.00 58.75 94 ALA A C 1
ATOM 753 O O . ALA A 1 94 ? 23.870 -0.388 -29.995 1.00 58.75 94 ALA A O 1
ATOM 754 N N . PRO A 1 95 ? 21.848 -1.306 -29.610 1.00 67.88 95 PRO A N 1
ATOM 755 C CA . PRO A 1 95 ? 20.552 -1.364 -28.929 1.00 67.88 95 PRO A CA 1
ATOM 756 C C . PRO A 1 95 ? 20.418 -2.439 -27.838 1.00 67.88 95 PRO A C 1
ATOM 758 O O . PRO A 1 95 ? 19.421 -2.463 -27.113 1.00 67.88 95 PRO A O 1
ATOM 761 N N . TRP A 1 96 ? 21.422 -3.301 -27.663 1.00 79.25 96 TRP A N 1
ATOM 762 C CA . TRP A 1 96 ? 21.369 -4.444 -26.743 1.00 79.25 96 TRP A CA 1
ATOM 763 C C . TRP A 1 96 ? 21.134 -4.022 -25.284 1.00 79.25 96 TRP A C 1
ATOM 765 O O . TRP A 1 96 ? 20.381 -4.683 -24.569 1.00 79.25 96 TRP A O 1
ATOM 775 N N . ASP A 1 97 ? 21.697 -2.886 -24.868 1.00 77.69 97 ASP A N 1
ATOM 776 C CA . ASP A 1 97 ? 21.504 -2.321 -23.522 1.00 77.69 97 ASP A CA 1
ATOM 777 C C . ASP A 1 97 ? 20.076 -1.853 -23.274 1.00 77.69 97 ASP A C 1
ATOM 779 O O . ASP A 1 97 ? 19.508 -2.104 -22.213 1.00 77.69 97 ASP A O 1
ATOM 783 N N . LEU A 1 98 ? 19.460 -1.243 -24.286 1.00 80.44 98 LEU A N 1
ATOM 784 C CA . LEU A 1 98 ? 18.086 -0.755 -24.208 1.00 80.44 98 LEU A CA 1
ATOM 785 C C . LEU A 1 98 ? 17.111 -1.932 -24.077 1.00 80.44 98 LEU A C 1
ATOM 787 O O . LEU A 1 98 ? 16.209 -1.917 -23.241 1.00 80.44 98 LEU A O 1
ATOM 791 N N . THR A 1 99 ? 17.347 -3.015 -24.822 1.00 83.12 99 THR A N 1
ATOM 792 C CA . THR A 1 99 ? 16.522 -4.237 -24.749 1.00 83.12 99 THR A CA 1
ATOM 793 C C . THR A 1 99 ? 16.739 -5.076 -23.476 1.00 83.12 99 THR A C 1
ATOM 795 O O . THR A 1 99 ? 15.983 -6.021 -23.208 1.00 83.12 99 THR A O 1
ATOM 798 N N . ALA A 1 100 ? 17.752 -4.749 -22.665 1.00 83.50 100 ALA A N 1
ATOM 799 C CA . ALA A 1 100 ? 18.052 -5.436 -21.411 1.00 83.50 100 ALA A CA 1
ATOM 800 C C . ALA A 1 100 ? 17.337 -4.829 -20.188 1.00 83.50 100 ALA A C 1
ATOM 802 O O . ALA A 1 100 ? 17.227 -5.513 -19.173 1.00 83.50 100 ALA A O 1
ATOM 803 N N . VAL A 1 101 ? 16.807 -3.602 -20.287 1.00 83.06 101 VAL A N 1
ATOM 804 C CA . VAL A 1 101 ? 16.217 -2.858 -19.156 1.00 83.06 101 VAL A CA 1
ATOM 805 C C . VAL A 1 101 ? 14.977 -3.545 -18.577 1.00 83.06 101 VAL A C 1
ATOM 807 O O . VAL A 1 101 ? 14.905 -3.807 -17.379 1.00 83.06 101 VAL A O 1
ATOM 810 N N . CYS A 1 102 ? 13.977 -3.847 -19.409 1.00 83.56 102 CYS A N 1
ATOM 811 C CA . CYS A 1 102 ? 12.774 -4.569 -18.993 1.00 83.56 102 CYS A CA 1
ATOM 812 C C . CYS A 1 102 ? 12.079 -5.228 -20.194 1.00 83.56 102 CYS A C 1
ATOM 814 O O . CYS A 1 102 ? 12.416 -4.959 -21.349 1.00 83.56 102 CYS A O 1
ATOM 816 N N . ARG A 1 103 ? 11.070 -6.074 -19.933 1.00 84.88 103 ARG A N 1
ATOM 817 C CA . ARG A 1 103 ? 10.295 -6.745 -20.994 1.00 84.88 103 ARG A CA 1
ATOM 818 C C . ARG A 1 103 ? 9.696 -5.747 -21.991 1.00 84.88 103 ARG A C 1
ATOM 820 O O . ARG A 1 103 ? 9.830 -5.936 -23.189 1.00 84.88 103 ARG A O 1
ATOM 827 N N . ARG A 1 104 ? 9.106 -4.659 -21.494 1.00 87.94 104 ARG A N 1
ATOM 828 C CA . ARG A 1 104 ? 8.468 -3.633 -22.326 1.00 87.94 104 ARG A CA 1
ATOM 829 C C . ARG A 1 104 ? 9.456 -2.938 -23.267 1.00 87.94 104 ARG A C 1
ATOM 831 O O . ARG A 1 104 ? 9.153 -2.748 -24.437 1.00 87.94 104 ARG A O 1
ATOM 838 N N . TRP A 1 105 ? 10.640 -2.582 -22.767 1.00 88.69 105 TRP A N 1
ATOM 839 C CA . TRP A 1 105 ? 11.684 -1.951 -23.580 1.00 88.69 105 TRP A CA 1
ATOM 840 C C . TRP A 1 105 ? 12.220 -2.901 -24.649 1.00 88.69 105 TRP A C 1
ATOM 842 O O . TRP A 1 105 ? 12.483 -2.477 -25.769 1.00 88.69 105 TRP A O 1
ATOM 852 N N . ARG A 1 106 ? 12.318 -4.195 -24.330 1.00 89.56 106 ARG A N 1
ATOM 853 C CA . ARG A 1 106 ? 12.648 -5.233 -25.308 1.00 89.56 106 ARG A CA 1
ATOM 854 C C . ARG A 1 106 ? 11.591 -5.347 -26.400 1.00 89.56 106 ARG A C 1
ATOM 856 O O . ARG A 1 106 ? 11.959 -5.341 -27.567 1.00 89.56 106 ARG A O 1
ATOM 863 N N . ASP A 1 107 ? 10.314 -5.418 -26.030 1.00 90.50 107 ASP A N 1
ATOM 864 C CA . ASP A 1 107 ? 9.210 -5.555 -26.987 1.00 90.50 107 ASP A CA 1
ATOM 865 C C . ASP A 1 107 ? 9.175 -4.366 -27.965 1.00 90.50 107 ASP A C 1
ATOM 867 O O . ASP A 1 107 ? 9.047 -4.561 -29.172 1.00 90.50 107 ASP A O 1
ATOM 871 N N . VAL A 1 108 ? 9.378 -3.140 -27.467 1.00 89.69 108 VAL A N 1
ATOM 872 C CA . VAL A 1 108 ? 9.461 -1.931 -28.308 1.00 89.69 108 VAL A CA 1
ATOM 873 C C . VAL A 1 108 ? 10.754 -1.879 -29.129 1.00 89.69 108 VAL A C 1
ATOM 875 O O . VAL A 1 108 ? 10.727 -1.519 -30.300 1.00 89.69 108 VAL A O 1
ATOM 878 N N . GLY A 1 109 ? 11.899 -2.252 -28.553 1.00 89.38 109 GLY A N 1
ATOM 879 C CA . GLY A 1 109 ? 13.175 -2.232 -29.274 1.00 89.38 109 GLY A CA 1
ATOM 880 C C . GLY A 1 109 ? 13.227 -3.256 -30.411 1.00 89.38 109 GLY A C 1
ATOM 881 O O . GLY A 1 109 ? 13.768 -2.980 -31.478 1.00 89.38 109 GLY A O 1
ATOM 882 N N . LEU A 1 110 ? 12.612 -4.427 -30.219 1.00 87.88 110 LEU A N 1
ATOM 883 C CA . LEU A 1 110 ? 12.483 -5.453 -31.257 1.00 87.88 110 LEU A CA 1
ATOM 884 C C . LEU A 1 110 ? 11.483 -5.062 -32.353 1.00 87.88 110 LEU A C 1
ATOM 886 O O . LEU A 1 110 ? 11.661 -5.464 -33.499 1.00 87.88 110 LEU A O 1
ATOM 890 N N . SER A 1 111 ? 10.453 -4.271 -32.033 1.00 88.94 111 SER A N 1
ATOM 891 C CA . SER A 1 111 ? 9.478 -3.778 -33.017 1.00 88.94 111 SER A CA 1
ATOM 892 C C . SER A 1 111 ? 9.931 -2.519 -33.764 1.00 88.94 111 SER A C 1
ATOM 894 O O . SER A 1 111 ? 9.201 -2.025 -34.624 1.00 88.94 111 SER A O 1
ATOM 896 N N . MET A 1 112 ? 11.133 -2.013 -33.474 1.00 87.00 112 MET A N 1
ATOM 897 C CA . MET A 1 112 ? 11.706 -0.813 -34.077 1.00 87.00 112 MET A CA 1
ATOM 898 C C . MET A 1 112 ? 12.893 -1.169 -34.994 1.00 87.00 112 MET A C 1
ATOM 900 O O . MET A 1 112 ? 14.035 -1.151 -34.541 1.00 87.00 112 MET A O 1
ATOM 904 N N . PRO A 1 113 ? 12.682 -1.423 -36.304 1.00 81.69 113 PRO A N 1
ATOM 905 C CA . PRO A 1 113 ? 13.763 -1.780 -37.230 1.00 81.69 113 PRO A CA 1
ATOM 906 C C . PRO A 1 113 ? 14.886 -0.745 -37.312 1.00 81.69 113 PRO A C 1
ATOM 908 O O . PRO A 1 113 ? 16.031 -1.104 -37.515 1.00 81.69 113 PRO A O 1
ATOM 911 N N . ARG A 1 114 ? 14.568 0.541 -37.113 1.00 77.88 114 ARG A N 1
ATOM 912 C CA . ARG A 1 114 ? 15.534 1.657 -37.148 1.00 77.88 114 ARG A CA 1
ATOM 913 C C . ARG A 1 114 ? 16.575 1.630 -36.022 1.00 77.88 114 ARG A C 1
ATOM 915 O O . ARG A 1 114 ? 17.453 2.483 -36.006 1.00 77.88 114 ARG A O 1
ATOM 922 N N . LEU A 1 115 ? 16.397 0.748 -35.043 1.00 75.62 115 LEU A N 1
ATOM 923 C CA . LEU A 1 115 ? 17.248 0.627 -33.867 1.00 75.62 115 LEU A CA 1
ATOM 924 C C . LEU A 1 115 ? 18.397 -0.386 -34.071 1.00 75.62 115 LEU A C 1
ATOM 926 O O . LEU A 1 115 ? 19.340 -0.390 -33.280 1.00 75.62 115 LEU A O 1
ATOM 930 N N . TRP A 1 116 ? 18.306 -1.220 -35.113 1.00 77.94 116 TRP A N 1
ATOM 931 C CA . TRP A 1 116 ? 19.253 -2.274 -35.489 1.00 77.94 116 TRP A CA 1
ATOM 932 C C . TRP A 1 116 ? 20.026 -1.880 -36.748 1.00 77.94 116 TRP A C 1
ATOM 934 O O . TRP A 1 116 ? 21.210 -2.271 -36.836 1.00 77.94 116 TRP A O 1
#

Sequence (116 aa):
SALSNLKPYIEALQSDVATLDADITKLKAALQELEIQRDTASHYLHLHKGLVCRFHDLPTEILCQIFLYCLPNSDYEGSYDLFSKKRAHDGRRAPWDLTAVCRRWRDVGLSMPRLW

Secondary structure (DSSP, 8-state):
-HHHHHHHHHHHHHHHHHHHHHHHHHHHHHHHHHHHHHHHHHHHHHHHHHHHHHHH-S-HHHHHHHHHHTS---SS-S---TT-TTSTTSS--TTTTGGGS-HHHHHHHHT-GGG-

Foldseek 3Di:
DVVVVVVVVVVVVVVVVVVVVVVVVVVVVVVVVVVVVVVVVVVVVVVVVVVVCPVVVDDLVVLVVVLVVQDPPPPDDDDPPPCPVPPPPPPDGPPRVQLVPDVVSVVSCVVDPVRD

Radius of gyration: 34.83 Å; chains: 1; bounding box: 80×19×93 Å

Organism: NCBI:txid1314674